Protein AF-A0A6N0I5J5-F1 (afdb_monomer)

Foldseek 3Di:
DVVVVVVVVVVVLQVVQVVQQVVCVVVVHGGQQPQPHRNRCVSVVVVVVVVPDDDDDDPPDDPVCVVCVVVD

Organism: Ruditapes philippinarum (NCBI:txid129788)

Structure (mmCIF, N/CA/C/O backbone):
data_AF-A0A6N0I5J5-F1
#
_entry.id   AF-A0A6N0I5J5-F1
#
loop_
_atom_site.group_PDB
_at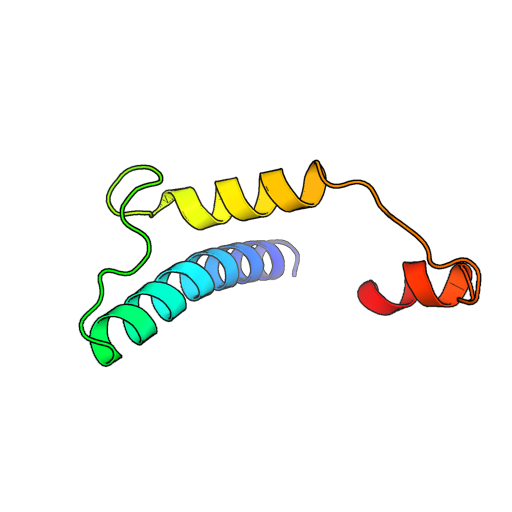om_site.id
_atom_site.type_symbol
_atom_site.label_atom_id
_atom_site.label_alt_id
_atom_site.label_comp_id
_atom_site.label_asym_id
_atom_site.label_entity_id
_atom_site.label_seq_id
_atom_site.pdbx_PDB_ins_code
_atom_site.Cartn_x
_atom_site.Cartn_y
_atom_site.Cartn_z
_atom_site.occupancy
_atom_site.B_iso_or_equiv
_atom_site.auth_seq_id
_atom_site.auth_comp_id
_atom_site.auth_asym_id
_atom_site.auth_atom_id
_atom_site.pdbx_PDB_model_num
ATOM 1 N N . MET A 1 1 ? 21.792 -5.323 5.771 1.00 81.00 1 MET A N 1
ATOM 2 C CA . MET A 1 1 ? 21.104 -4.787 4.574 1.00 81.00 1 MET A CA 1
ATOM 3 C C . MET A 1 1 ? 19.802 -5.521 4.267 1.00 81.00 1 MET A C 1
ATOM 5 O O . MET A 1 1 ? 18.771 -4.867 4.212 1.00 81.00 1 MET A O 1
ATOM 9 N N . PHE A 1 2 ? 19.795 -6.852 4.134 1.00 88.38 2 PHE A N 1
ATOM 10 C CA . PHE A 1 2 ? 18.542 -7.589 3.893 1.00 88.38 2 PHE A CA 1
ATOM 11 C C . PHE A 1 2 ? 17.580 -7.574 5.097 1.00 88.38 2 PHE A C 1
ATOM 13 O O . PHE A 1 2 ? 16.398 -7.299 4.958 1.00 88.38 2 PHE A O 1
ATOM 20 N N . LEU A 1 3 ? 18.088 -7.772 6.319 1.00 93.00 3 LEU A N 1
ATOM 21 C CA . LEU A 1 3 ? 17.244 -7.704 7.519 1.00 93.00 3 LEU A CA 1
ATOM 22 C C . LEU A 1 3 ? 16.600 -6.313 7.699 1.00 93.00 3 LEU A C 1
ATOM 24 O O . LEU A 1 3 ? 15.434 -6.202 8.061 1.00 93.00 3 LEU A O 1
ATOM 28 N N . THR A 1 4 ? 17.346 -5.247 7.396 1.00 93.56 4 THR A N 1
ATOM 29 C CA . THR A 1 4 ? 16.858 -3.867 7.504 1.00 93.56 4 THR A CA 1
ATOM 30 C C . THR A 1 4 ? 15.752 -3.563 6.495 1.00 93.56 4 THR A C 1
ATOM 32 O O . THR A 1 4 ? 14.788 -2.898 6.863 1.00 93.56 4 THR A O 1
ATOM 35 N N . SER A 1 5 ? 15.835 -4.071 5.257 1.00 91.94 5 SER A N 1
ATOM 36 C CA . SER A 1 5 ? 14.777 -3.854 4.259 1.00 91.94 5 SER A CA 1
ATOM 37 C C . SER A 1 5 ? 13.481 -4.575 4.632 1.00 91.94 5 SER A C 1
ATOM 39 O O . SER A 1 5 ? 12.407 -3.988 4.521 1.00 91.94 5 SER A O 1
ATOM 41 N N . VAL A 1 6 ? 13.569 -5.800 5.161 1.00 94.88 6 VAL A N 1
ATOM 42 C CA . VAL A 1 6 ? 12.391 -6.547 5.637 1.00 94.88 6 VAL A CA 1
ATOM 43 C C . VAL A 1 6 ? 11.695 -5.804 6.780 1.00 94.88 6 VAL A C 1
ATOM 45 O O . VAL A 1 6 ? 10.477 -5.632 6.751 1.00 94.88 6 VAL A O 1
ATOM 48 N N . ILE A 1 7 ? 12.455 -5.298 7.756 1.00 95.38 7 ILE A N 1
ATOM 49 C CA . ILE A 1 7 ? 11.890 -4.529 8.876 1.00 95.38 7 ILE A CA 1
ATOM 50 C C . ILE A 1 7 ? 11.215 -3.241 8.377 1.00 95.38 7 ILE A C 1
ATOM 52 O O . ILE A 1 7 ? 10.130 -2.908 8.855 1.00 95.38 7 ILE A O 1
ATOM 56 N N . MET A 1 8 ? 11.801 -2.547 7.392 1.00 95.12 8 MET A N 1
ATOM 57 C CA . MET A 1 8 ? 11.176 -1.363 6.786 1.00 95.12 8 MET A CA 1
ATOM 58 C C . MET A 1 8 ? 9.859 -1.690 6.070 1.00 95.12 8 MET A C 1
ATOM 60 O O . MET A 1 8 ? 8.883 -0.960 6.216 1.00 95.12 8 MET A O 1
ATOM 64 N N . MET A 1 9 ? 9.784 -2.791 5.320 1.00 92.31 9 MET A N 1
ATOM 65 C CA . MET A 1 9 ? 8.538 -3.174 4.641 1.00 92.31 9 MET A CA 1
ATOM 66 C C . MET A 1 9 ? 7.414 -3.473 5.640 1.00 92.31 9 MET A C 1
ATOM 68 O O . MET A 1 9 ? 6.273 -3.046 5.451 1.00 92.31 9 MET A O 1
ATOM 72 N N . VAL A 1 10 ? 7.742 -4.161 6.736 1.00 92.44 10 VAL A N 1
ATOM 73 C CA . VAL A 1 10 ? 6.779 -4.464 7.802 1.00 92.44 10 VAL A CA 1
ATOM 74 C C . VAL A 1 10 ? 6.323 -3.186 8.511 1.00 92.44 10 VAL A C 1
ATOM 76 O O . VAL A 1 10 ? 5.126 -3.021 8.758 1.00 92.44 10 VAL A O 1
ATOM 79 N N . SER A 1 11 ? 7.234 -2.253 8.808 1.00 93.94 11 SER A N 1
ATOM 80 C CA . SER A 1 11 ? 6.868 -0.994 9.466 1.00 93.94 11 SER A CA 1
ATOM 81 C C . SER A 1 11 ? 5.951 -0.133 8.591 1.00 93.94 11 SER A C 1
ATOM 83 O O . SER A 1 11 ? 4.937 0.365 9.087 1.00 93.94 11 SER A O 1
ATOM 85 N N . VAL A 1 12 ? 6.225 -0.039 7.285 1.00 94.50 12 VAL A N 1
ATOM 86 C CA . VAL A 1 12 ? 5.364 0.671 6.322 1.00 94.50 12 VAL A CA 1
ATOM 87 C C . VAL A 1 12 ? 3.972 0.034 6.245 1.00 94.50 12 VAL A C 1
ATOM 89 O O . VAL A 1 12 ? 2.966 0.746 6.275 1.00 94.50 12 VAL A O 1
ATOM 92 N N . ALA A 1 13 ? 3.879 -1.299 6.232 1.00 91.75 13 ALA A N 1
ATOM 93 C CA . ALA A 1 13 ? 2.594 -2.000 6.199 1.00 91.75 13 ALA A CA 1
ATOM 94 C C . ALA A 1 13 ? 1.691 -1.649 7.402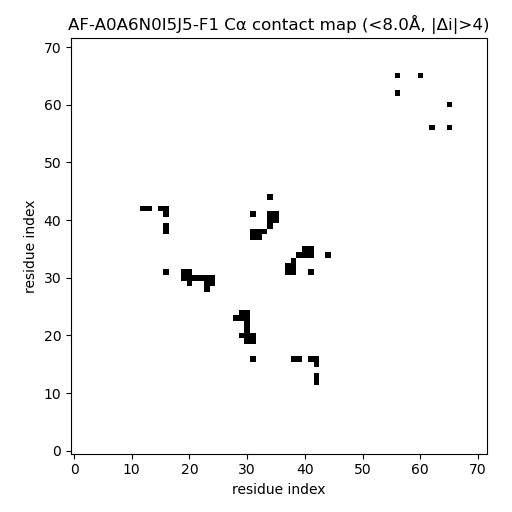 1.00 91.75 13 ALA A C 1
ATOM 96 O O . ALA A 1 13 ? 0.488 -1.412 7.237 1.00 91.75 13 ALA A O 1
ATOM 97 N N . PHE A 1 14 ? 2.259 -1.556 8.610 1.00 91.88 14 PHE A N 1
ATOM 98 C CA . PHE A 1 14 ? 1.519 -1.133 9.807 1.00 91.88 14 PHE A CA 1
ATOM 99 C C . PHE A 1 14 ? 1.243 0.374 9.844 1.00 91.88 14 PHE A C 1
ATOM 101 O O . PHE A 1 14 ? 0.186 0.795 10.337 1.00 91.88 14 PHE A O 1
ATOM 108 N N . TYR A 1 15 ? 2.152 1.187 9.302 1.00 93.69 15 TYR A N 1
ATOM 109 C CA . TYR A 1 15 ? 1.977 2.634 9.206 1.00 93.69 15 TYR A CA 1
ATOM 110 C C . TYR A 1 15 ? 0.713 2.994 8.411 1.00 93.69 15 TYR A C 1
ATOM 112 O O . TYR A 1 15 ? -0.115 3.757 8.907 1.00 93.69 15 TYR A O 1
ATOM 120 N N . ILE A 1 16 ? 0.471 2.339 7.270 1.00 93.12 16 ILE A N 1
ATOM 121 C CA . ILE A 1 16 ? -0.724 2.562 6.428 1.00 93.12 16 ILE A CA 1
ATOM 122 C C . ILE A 1 16 ? -2.033 2.321 7.205 1.00 93.12 16 ILE A C 1
ATOM 124 O O . ILE A 1 16 ? -3.005 3.074 7.089 1.00 93.12 16 ILE A O 1
ATOM 128 N N . VAL A 1 17 ? -2.098 1.262 8.021 1.00 92.69 17 VAL A N 1
ATOM 129 C CA . VAL A 1 17 ? -3.295 0.971 8.835 1.00 92.69 17 VAL A CA 1
ATOM 130 C C . VAL A 1 17 ? -3.505 2.049 9.899 1.00 92.69 17 VAL A C 1
ATOM 132 O O . VAL A 1 17 ? -4.646 2.433 10.178 1.00 92.69 17 VAL A O 1
ATOM 135 N N . THR A 1 18 ? -2.411 2.537 10.479 1.00 91.69 18 THR A N 1
ATOM 136 C CA . THR A 1 18 ? -2.419 3.572 11.517 1.00 91.69 18 THR A CA 1
ATOM 137 C C . THR A 1 18 ? -2.868 4.911 10.949 1.00 91.69 18 THR A C 1
ATOM 139 O O . THR A 1 18 ? -3.768 5.532 11.510 1.00 91.69 18 THR A O 1
ATOM 142 N N . GLU A 1 19 ? -2.344 5.302 9.790 1.00 94.44 19 GLU A N 1
ATOM 143 C CA . GLU A 1 19 ? -2.743 6.505 9.059 1.00 94.44 19 GLU A CA 1
ATOM 144 C C . GLU A 1 19 ? -4.255 6.512 8.782 1.00 94.44 19 GLU A C 1
ATOM 146 O O . GLU A 1 19 ? -4.966 7.452 9.148 1.00 94.44 19 GLU A O 1
ATOM 151 N N . ARG A 1 20 ? -4.797 5.408 8.246 1.00 92.88 20 ARG A N 1
ATOM 152 C CA . ARG A 1 20 ? -6.242 5.283 7.977 1.00 92.88 20 ARG A CA 1
ATOM 153 C C . ARG A 1 20 ? -7.103 5.345 9.240 1.00 92.88 20 ARG A C 1
ATOM 155 O O . ARG A 1 20 ? -8.259 5.769 9.165 1.00 92.88 20 ARG A O 1
ATOM 162 N N . LYS A 1 21 ? -6.585 4.906 10.393 1.00 90.81 21 LYS A N 1
ATOM 163 C CA . LYS A 1 21 ? -7.261 5.074 11.690 1.00 90.81 21 LYS A CA 1
ATOM 164 C C . LYS A 1 21 ? -7.169 6.515 12.184 1.00 90.81 21 LYS A C 1
ATOM 166 O O . LYS A 1 21 ? -8.189 7.031 12.631 1.00 90.81 21 LYS A O 1
ATOM 171 N N . GLY A 1 22 ? -6.012 7.162 12.045 1.00 93.25 22 GLY A N 1
ATOM 172 C CA . GLY A 1 22 ? -5.791 8.573 12.376 1.00 93.25 22 GLY A CA 1
ATOM 173 C C . GLY A 1 22 ? -6.744 9.501 11.628 1.00 93.25 22 GLY A C 1
ATOM 174 O O . GLY A 1 22 ? -7.507 10.235 12.254 1.00 93.25 22 GLY A O 1
ATOM 175 N N . LEU A 1 23 ? -6.799 9.376 10.300 1.00 93.44 23 LEU A N 1
ATOM 176 C CA . LEU A 1 23 ? -7.716 10.148 9.452 1.00 93.44 23 LEU A CA 1
ATOM 177 C C . LEU A 1 23 ? -9.189 9.872 9.777 1.00 93.44 23 LEU A C 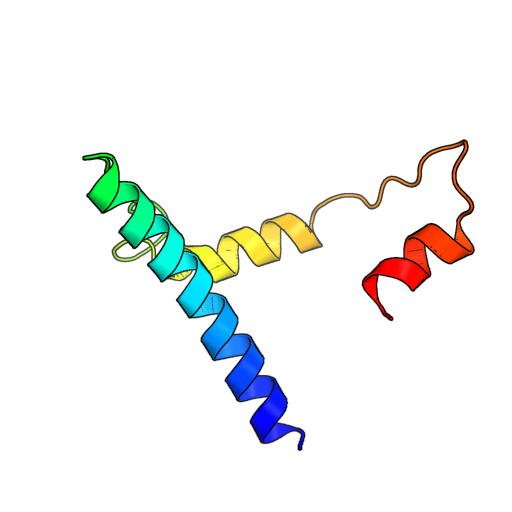1
ATOM 179 O O . LEU A 1 23 ? -10.022 10.773 9.721 1.00 93.44 23 LEU A O 1
ATOM 183 N N . 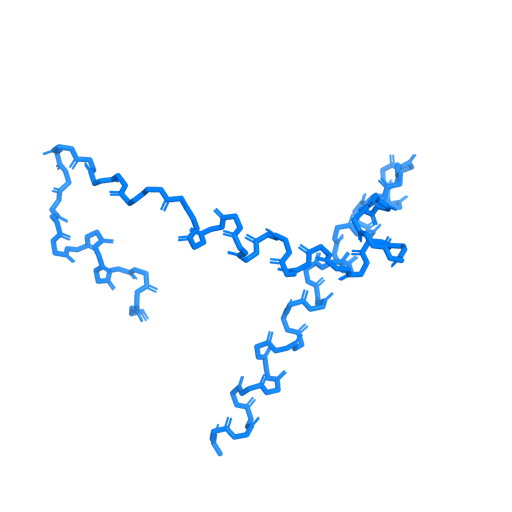GLY A 1 24 ? -9.518 8.629 10.141 1.00 91.69 24 GLY A N 1
ATOM 184 C CA . GLY A 1 24 ? -10.857 8.289 10.612 1.00 91.69 24 GLY A CA 1
ATOM 185 C C . GLY A 1 24 ? -11.218 9.048 11.889 1.00 91.69 24 GLY A C 1
ATOM 186 O O . GLY A 1 24 ? -12.273 9.677 11.946 1.00 91.69 24 GLY A O 1
ATOM 187 N N . MET A 1 25 ? -10.322 9.044 12.880 1.00 93.00 25 MET A N 1
ATOM 188 C CA . MET A 1 25 ? -10.536 9.746 14.149 1.00 93.00 25 MET A CA 1
ATOM 189 C C . MET A 1 25 ? -10.730 11.253 13.949 1.00 93.00 25 MET A C 1
ATOM 191 O O . MET A 1 25 ? -11.649 11.812 14.539 1.00 93.00 25 MET A O 1
ATOM 195 N N . MET A 1 26 ? -9.943 11.887 13.071 1.00 95.69 26 MET A N 1
ATOM 196 C CA . MET A 1 26 ? -10.090 13.313 12.736 1.00 95.69 26 MET A CA 1
ATOM 197 C C . MET A 1 26 ? -11.455 13.640 12.118 1.00 95.69 26 MET A C 1
ATOM 199 O O . MET A 1 26 ? -12.019 14.696 12.373 1.00 95.69 26 MET A O 1
ATOM 203 N N . GLN A 1 27 ? -11.999 12.723 11.318 1.00 95.69 27 GLN A N 1
ATOM 204 C CA . GLN A 1 27 ? -13.276 12.887 10.620 1.00 95.69 27 GLN A CA 1
ATOM 205 C C . GLN A 1 27 ? -14.468 12.310 11.403 1.00 95.69 27 GLN A C 1
ATOM 207 O O . GLN A 1 27 ? -15.532 12.107 10.823 1.00 95.69 27 GLN A O 1
ATOM 212 N N . VAL A 1 28 ? -14.297 11.983 12.692 1.00 92.44 28 VAL A N 1
ATOM 213 C CA . VAL A 1 28 ? -15.336 11.364 13.544 1.00 92.44 28 VAL A CA 1
ATOM 214 C C . VAL A 1 28 ? -15.943 10.102 12.897 1.00 92.44 28 VAL A C 1
ATOM 216 O O . VAL A 1 28 ? -17.109 9.760 13.076 1.00 92.44 28 VAL A O 1
ATOM 219 N N . ARG A 1 29 ? -15.135 9.351 12.138 1.00 91.62 29 ARG A N 1
ATOM 220 C CA . ARG A 1 29 ? -15.521 8.061 11.551 1.00 91.62 29 ARG A CA 1
ATOM 221 C C . ARG A 1 29 ? -14.586 6.958 12.014 1.00 91.62 29 ARG A C 1
ATOM 223 O O . ARG A 1 29 ? -13.393 7.148 12.236 1.00 91.62 29 ARG A O 1
ATOM 230 N N . ARG A 1 30 ? -15.097 5.737 12.134 1.00 81.94 30 ARG A N 1
ATOM 231 C CA . ARG A 1 30 ? -14.222 4.603 12.441 1.00 81.94 30 ARG A CA 1
ATOM 232 C C . ARG A 1 30 ? -13.356 4.301 11.214 1.00 81.94 30 ARG A C 1
ATOM 234 O O . ARG A 1 30 ? -13.867 4.108 10.112 1.00 81.94 30 ARG A O 1
ATOM 241 N N . GLY A 1 31 ? -12.039 4.266 11.422 1.00 85.19 31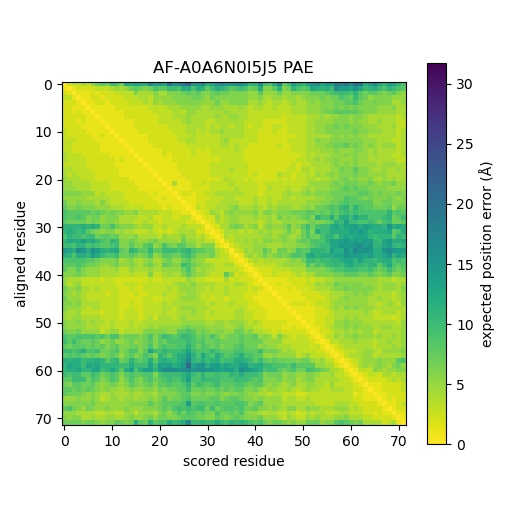 GLY A N 1
ATOM 242 C CA . GLY A 1 31 ? -11.090 3.713 10.458 1.00 85.19 31 GLY A CA 1
ATOM 243 C C . GLY A 1 31 ? -11.322 2.209 10.227 1.00 85.19 31 GLY A C 1
ATOM 244 O O . GLY A 1 31 ? -12.325 1.651 10.680 1.00 85.19 31 GLY A O 1
ATOM 245 N N . PRO A 1 32 ? -10.414 1.509 9.529 1.00 84.69 32 PRO A N 1
ATOM 246 C CA . PRO A 1 32 ? -10.597 0.093 9.214 1.00 84.69 32 PRO A CA 1
ATOM 247 C C . PRO A 1 32 ? -10.827 -0.735 10.490 1.00 84.69 32 PRO A C 1
ATOM 249 O O . PRO A 1 32 ? -9.938 -0.841 11.329 1.00 84.69 32 PRO A O 1
ATOM 252 N N . ASN A 1 33 ? -12.029 -1.311 10.628 1.00 85.38 33 ASN A N 1
ATOM 253 C CA . ASN A 1 33 ? -12.431 -2.121 11.790 1.00 85.38 33 ASN A CA 1
ATOM 254 C C . ASN A 1 33 ? -13.005 -3.501 11.413 1.00 85.38 33 ASN A C 1
ATOM 256 O O . ASN A 1 33 ? -13.234 -4.323 12.288 1.00 85.38 33 ASN A O 1
ATOM 260 N N . LYS A 1 34 ? -13.251 -3.758 10.118 1.00 80.88 34 LYS A N 1
ATOM 261 C CA . LYS A 1 34 ? -13.936 -4.976 9.643 1.00 80.88 34 LYS A CA 1
ATOM 262 C C . LYS A 1 34 ? -13.004 -6.156 9.332 1.00 80.88 34 LYS A C 1
ATOM 264 O O . LYS A 1 34 ? -13.429 -7.296 9.427 1.00 80.88 34 LYS A O 1
ATOM 269 N N . VAL A 1 35 ? -11.761 -5.901 8.911 1.00 82.31 35 VAL A N 1
ATOM 270 C CA . VAL A 1 35 ? -10.846 -6.954 8.423 1.00 82.31 35 VAL A CA 1
ATOM 271 C C . VAL A 1 35 ? -9.974 -7.469 9.575 1.00 82.31 35 VAL A C 1
ATOM 273 O O . VAL A 1 35 ? -9.009 -6.809 9.962 1.00 82.31 35 VAL A O 1
ATOM 276 N N . GLY A 1 36 ? -10.320 -8.632 10.135 1.00 82.88 36 GLY A N 1
ATOM 277 C CA . GLY A 1 36 ? -9.632 -9.232 11.288 1.00 82.88 36 GLY A CA 1
ATOM 278 C C . GLY A 1 36 ? -9.832 -8.457 12.601 1.00 82.88 36 GLY A C 1
ATOM 279 O O . GLY A 1 36 ? -10.717 -7.608 12.711 1.00 82.88 36 GLY A O 1
ATOM 280 N N . PHE A 1 37 ? -8.991 -8.715 13.609 1.00 81.56 37 PHE A N 1
ATOM 281 C CA . PHE A 1 37 ? -9.088 -8.042 14.912 1.00 81.56 37 PHE A CA 1
ATOM 282 C C . PHE A 1 37 ? -8.776 -6.540 14.786 1.00 81.56 37 PHE A C 1
ATOM 284 O O . PHE A 1 37 ? -7.650 -6.151 14.466 1.00 81.56 37 PHE A O 1
ATOM 291 N N . LYS A 1 38 ? -9.786 -5.680 14.994 1.00 81.94 38 LYS A N 1
ATOM 292 C CA . LYS A 1 38 ? -9.697 -4.206 14.886 1.00 81.94 38 LYS A CA 1
ATOM 293 C C . LYS A 1 38 ? -9.035 -3.705 13.588 1.00 81.94 38 LYS A C 1
ATOM 295 O O . LYS A 1 38 ? -8.338 -2.687 13.606 1.00 81.94 38 LYS A O 1
ATOM 300 N N . GLY A 1 39 ? -9.203 -4.410 12.468 1.00 83.31 39 GLY A N 1
ATOM 301 C CA . GLY A 1 39 ? -8.624 -3.999 11.183 1.00 83.31 39 GLY 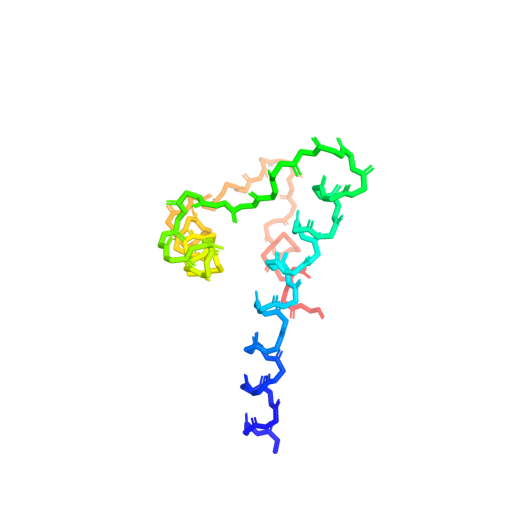A CA 1
ATOM 302 C C . GLY A 1 39 ? -7.129 -4.282 11.003 1.00 83.31 39 GLY A C 1
ATOM 303 O O . GLY A 1 39 ? -6.553 -3.768 10.047 1.00 83.31 39 GLY A O 1
ATOM 304 N N . LEU A 1 40 ? -6.483 -5.050 11.893 1.00 85.00 40 LEU A N 1
ATOM 305 C CA . LEU A 1 40 ? -5.038 -5.303 11.813 1.00 85.00 40 LEU A CA 1
ATOM 306 C C . LEU A 1 40 ? -4.654 -6.069 10.542 1.00 85.00 40 LEU A C 1
ATOM 308 O O . LEU A 1 40 ? -3.664 -5.732 9.914 1.00 85.00 40 LEU A O 1
ATOM 312 N N . MET A 1 41 ? -5.475 -7.022 10.095 1.00 88.12 41 MET A N 1
ATOM 313 C CA . MET A 1 41 ? -5.215 -7.791 8.867 1.00 88.12 41 MET A CA 1
ATOM 314 C C . MET A 1 41 ? -5.429 -6.987 7.573 1.00 88.12 41 MET A C 1
ATOM 316 O O . MET A 1 41 ? -5.333 -7.536 6.475 1.00 88.12 41 MET A O 1
ATOM 320 N N . ARG A 1 42 ? -5.721 -5.682 7.658 1.00 91.75 42 ARG A N 1
ATOM 321 C CA . ARG A 1 42 ? -5.998 -4.866 6.473 1.00 91.75 42 ARG A CA 1
ATOM 322 C C . ARG A 1 42 ? -4.801 -4.752 5.525 1.00 91.75 42 ARG A C 1
ATOM 324 O O . ARG A 1 42 ? -5.029 -4.730 4.322 1.00 91.75 42 ARG A O 1
ATOM 331 N N . PHE A 1 43 ? -3.568 -4.716 6.038 1.00 89.00 43 PHE A N 1
ATOM 332 C CA . PHE A 1 43 ? -2.371 -4.641 5.191 1.00 89.00 43 PHE A CA 1
ATOM 333 C C . PHE A 1 43 ? -2.204 -5.896 4.318 1.00 89.00 43 PHE A C 1
ATOM 335 O O . PHE A 1 43 ? -1.907 -5.777 3.134 1.00 89.00 43 PHE A O 1
ATOM 342 N N . MET A 1 44 ? -2.497 -7.084 4.864 1.00 90.56 44 MET A N 1
ATOM 343 C CA . MET A 1 44 ? -2.489 -8.339 4.102 1.00 90.56 44 MET A CA 1
ATOM 344 C C . MET A 1 44 ? -3.562 -8.324 3.008 1.00 90.56 44 MET A C 1
ATOM 346 O O . MET A 1 44 ? -3.280 -8.637 1.856 1.00 90.56 44 MET A O 1
ATOM 350 N N . ALA A 1 45 ? -4.791 -7.926 3.352 1.00 91.19 45 ALA A N 1
ATOM 351 C CA . ALA A 1 45 ? -5.907 -7.912 2.407 1.00 91.19 45 ALA A CA 1
ATOM 352 C C . ALA A 1 45 ? -5.685 -6.937 1.238 1.00 91.19 45 ALA A C 1
ATOM 354 O O . ALA A 1 45 ? -5.992 -7.267 0.094 1.00 91.19 45 ALA A O 1
ATOM 355 N N . ASP A 1 46 ? -5.139 -5.750 1.514 1.00 90.69 46 ASP A 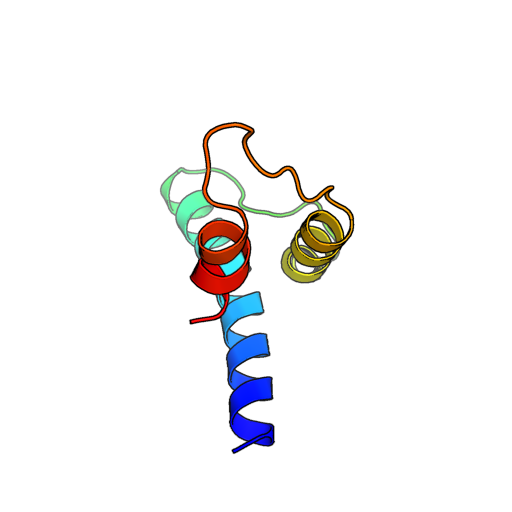N 1
ATOM 356 C CA . ASP A 1 46 ? -4.803 -4.785 0.466 1.00 90.69 46 ASP A CA 1
ATOM 357 C C . ASP A 1 46 ? -3.661 -5.305 -0.432 1.00 90.69 46 ASP A C 1
ATOM 359 O O . ASP A 1 46 ? -3.716 -5.107 -1.645 1.00 90.69 46 ASP A O 1
ATOM 363 N N . GLY A 1 47 ? -2.682 -6.027 0.129 1.00 90.81 47 GLY A N 1
ATOM 364 C CA . GLY A 1 47 ? -1.619 -6.683 -0.639 1.00 90.81 47 GLY A CA 1
ATOM 365 C C . GLY A 1 47 ? -2.154 -7.768 -1.576 1.00 90.81 47 GLY A C 1
ATOM 366 O O . GLY A 1 47 ? -1.928 -7.706 -2.782 1.00 90.81 47 GLY A O 1
ATOM 367 N N . VAL A 1 48 ? -2.941 -8.716 -1.055 1.00 94.12 48 VAL A N 1
ATOM 368 C CA . VAL A 1 48 ? -3.562 -9.783 -1.86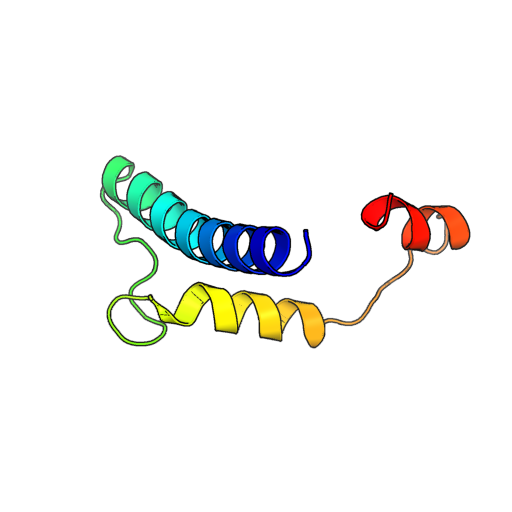8 1.00 94.12 48 VAL A CA 1
ATOM 369 C C . VAL A 1 48 ? -4.431 -9.195 -2.983 1.00 94.12 48 VAL A C 1
ATOM 371 O O . VAL A 1 48 ? -4.387 -9.668 -4.118 1.00 94.12 48 VAL A O 1
ATOM 374 N N . LYS A 1 49 ? -5.181 -8.125 -2.698 1.00 92.88 49 LYS A N 1
ATOM 375 C CA . LYS A 1 49 ? -5.980 -7.417 -3.707 1.00 92.88 49 LYS A CA 1
ATOM 376 C C . LYS A 1 49 ? -5.126 -6.869 -4.855 1.00 92.88 49 LYS A C 1
ATOM 378 O O . LYS A 1 49 ? -5.586 -6.880 -5.989 1.00 92.88 49 LYS A O 1
ATOM 383 N N . LEU A 1 50 ? -3.930 -6.351 -4.574 1.00 91.88 50 LEU A N 1
ATOM 384 C CA . LEU A 1 50 ? -3.034 -5.835 -5.613 1.00 91.88 50 LEU A CA 1
ATOM 385 C C . LEU A 1 50 ? -2.404 -6.968 -6.426 1.00 91.88 50 LEU A C 1
ATOM 387 O O . LEU A 1 50 ? -2.389 -6.877 -7.646 1.00 91.88 50 LEU A O 1
ATOM 391 N N . PHE A 1 51 ? -1.971 -8.052 -5.777 1.00 91.62 51 PHE A N 1
ATOM 392 C CA . PHE A 1 51 ? -1.384 -9.207 -6.471 1.00 91.62 51 PHE A CA 1
ATOM 393 C C . PHE A 1 51 ? -2.373 -9.965 -7.359 1.00 91.62 51 PHE A C 1
ATOM 395 O O . PHE A 1 51 ? -1.975 -10.576 -8.342 1.00 91.62 51 PHE A O 1
ATOM 402 N N . THR A 1 52 ? -3.658 -9.941 -7.010 1.00 94.81 52 THR A N 1
ATOM 403 C CA . THR A 1 52 ? -4.723 -10.587 -7.794 1.00 94.81 52 THR A CA 1
ATOM 404 C C . THR A 1 52 ? -5.271 -9.701 -8.907 1.00 94.81 52 THR A C 1
ATOM 406 O O . THR A 1 52 ? -6.071 -10.167 -9.715 1.00 94.81 52 THR A O 1
ATOM 409 N N . LYS A 1 53 ? -4.885 -8.422 -8.953 1.00 93.44 53 LYS A N 1
ATOM 410 C CA . LYS A 1 53 ? -5.399 -7.488 -9.949 1.00 93.44 53 LYS A CA 1
ATOM 411 C C . LYS A 1 53 ? -4.673 -7.675 -11.279 1.00 93.44 53 LYS A C 1
ATOM 413 O O . LYS A 1 53 ? -3.451 -7.775 -11.313 1.00 93.44 53 LYS A O 1
ATOM 418 N N . GLU A 1 54 ? -5.430 -7.665 -12.371 1.00 90.44 54 GLU A N 1
ATOM 419 C CA . GLU A 1 54 ? -4.868 -7.708 -13.720 1.00 90.44 54 GLU A CA 1
ATOM 420 C C . GLU A 1 54 ? -4.022 -6.460 -14.010 1.00 90.44 54 GLU A C 1
ATOM 422 O O . GLU A 1 54 ? -4.394 -5.328 -13.676 1.00 90.44 54 GLU A O 1
ATOM 427 N N . MET A 1 55 ? -2.876 -6.682 -14.653 1.00 87.81 55 MET A N 1
ATOM 428 C CA . MET A 1 55 ? -1.969 -5.637 -15.120 1.00 87.81 55 MET A CA 1
ATOM 429 C C . MET A 1 55 ? -2.464 -5.119 -16.474 1.00 87.81 55 MET A C 1
ATOM 431 O O . MET A 1 55 ? -2.184 -5.712 -17.512 1.00 87.81 55 MET A O 1
ATOM 435 N N . ILE A 1 56 ? -3.222 -4.022 -16.465 1.00 88.50 56 ILE A N 1
ATOM 436 C CA . ILE A 1 56 ? -3.757 -3.404 -17.686 1.00 88.50 56 ILE A CA 1
ATOM 437 C C . ILE A 1 56 ? -2.777 -2.339 -18.178 1.00 88.50 56 ILE A C 1
ATOM 439 O O . ILE A 1 56 ? -2.626 -1.296 -17.541 1.00 88.50 56 ILE A O 1
ATOM 443 N N . VAL A 1 57 ? -2.145 -2.582 -19.327 1.00 87.94 57 VAL A N 1
ATOM 444 C CA . VAL A 1 57 ? -1.275 -1.603 -19.993 1.00 87.94 57 VAL A CA 1
ATOM 445 C C . VAL A 1 57 ? -2.111 -0.756 -20.966 1.00 87.94 57 VAL A C 1
ATOM 447 O O . VAL A 1 57 ? -2.834 -1.320 -21.790 1.00 87.94 57 VAL A O 1
ATOM 450 N N . PRO A 1 58 ? -2.068 0.589 -20.889 1.00 87.06 58 PRO A N 1
ATOM 451 C CA . PRO A 1 58 ? -2.795 1.447 -21.823 1.00 87.06 58 PRO A CA 1
ATOM 452 C C . PRO A 1 58 ? -2.265 1.319 -23.257 1.00 87.06 58 PRO A C 1
ATOM 454 O O . PRO A 1 58 ? -1.060 1.345 -23.472 1.00 87.06 58 PRO A O 1
ATOM 457 N N . ILE A 1 59 ? -3.164 1.302 -24.247 1.00 84.31 59 ILE A N 1
ATOM 458 C CA . ILE A 1 59 ? -2.833 1.103 -25.677 1.00 84.31 59 ILE A CA 1
ATOM 459 C C . ILE A 1 59 ? -1.882 2.184 -26.231 1.00 84.31 59 ILE A C 1
ATOM 461 O O . ILE A 1 59 ? -1.090 1.920 -27.127 1.00 84.31 59 ILE A O 1
ATOM 465 N N . LEU A 1 60 ? -1.959 3.411 -25.707 1.00 89.31 60 LEU A N 1
ATOM 466 C CA . LEU A 1 60 ? -1.139 4.553 -26.141 1.00 89.31 60 LEU A CA 1
ATOM 467 C C . LEU A 1 60 ? 0.138 4.740 -25.301 1.00 89.31 60 LEU A C 1
ATOM 469 O O . LEU A 1 60 ? 0.887 5.687 -25.537 1.00 89.31 60 LEU A O 1
ATOM 473 N N . ALA A 1 61 ? 0.367 3.901 -24.288 1.00 86.75 61 ALA A N 1
ATOM 474 C CA . ALA A 1 61 ? 1.533 4.011 -23.420 1.00 86.75 61 ALA A CA 1
ATOM 475 C C . ALA A 1 61 ? 2.711 3.198 -23.971 1.00 86.75 61 ALA A C 1
ATOM 477 O O . ALA A 1 61 ? 2.534 2.142 -24.569 1.00 86.75 61 ALA A O 1
ATOM 478 N N . ASN A 1 62 ? 3.934 3.669 -23.720 1.00 89.12 62 ASN A N 1
ATOM 479 C CA . ASN A 1 62 ? 5.124 2.868 -23.982 1.00 89.12 62 ASN A CA 1
ATOM 480 C C . ASN A 1 62 ? 5.232 1.761 -22.920 1.00 89.12 62 ASN A C 1
ATOM 482 O O . ASN A 1 62 ? 5.427 2.051 -21.736 1.00 89.12 62 ASN A O 1
ATOM 486 N N . GLU A 1 63 ? 5.111 0.507 -23.358 1.00 85.81 63 GLU A N 1
ATOM 487 C CA . GLU A 1 63 ? 5.078 -0.681 -22.497 1.00 85.81 63 GLU A CA 1
ATOM 488 C C . GLU A 1 63 ? 6.307 -0.783 -21.583 1.00 85.81 63 GLU A C 1
ATOM 490 O O . GLU A 1 63 ? 6.179 -1.092 -20.397 1.00 85.81 63 GLU A O 1
ATOM 495 N N . VAL A 1 64 ? 7.495 -0.449 -22.102 1.00 88.50 64 VAL A N 1
ATOM 496 C CA . VAL A 1 64 ? 8.757 -0.557 -21.355 1.00 88.50 64 VAL A CA 1
ATOM 497 C C . VAL A 1 64 ? 8.776 0.428 -20.190 1.00 88.50 64 VAL A C 1
ATOM 499 O O . VAL A 1 64 ? 9.044 0.041 -19.054 1.00 88.50 64 VAL A O 1
ATOM 502 N N . PHE A 1 65 ? 8.439 1.695 -20.442 1.00 88.94 65 PHE A N 1
ATOM 503 C CA . PHE A 1 65 ? 8.412 2.712 -19.387 1.00 88.94 65 PHE A CA 1
ATOM 504 C C . PHE A 1 65 ? 7.285 2.474 -18.379 1.00 88.94 65 PHE A C 1
ATOM 506 O O . PHE A 1 65 ? 7.456 2.775 -17.199 1.00 88.94 65 PHE A O 1
ATOM 513 N N . TYR A 1 66 ? 6.159 1.902 -18.812 1.00 90.25 66 TYR A N 1
ATOM 514 C CA . TYR A 1 66 ? 5.039 1.598 -17.923 1.00 90.25 66 TYR A CA 1
ATOM 515 C C . TYR A 1 66 ? 5.379 0.502 -16.900 1.00 90.25 66 TYR A C 1
ATOM 517 O O . TYR A 1 66 ? 5.005 0.618 -15.735 1.00 90.25 66 TYR A O 1
ATOM 525 N N . VAL A 1 67 ? 6.116 -0.537 -17.309 1.00 89.88 67 VAL A N 1
ATOM 526 C CA . VAL A 1 67 ? 6.510 -1.644 -16.417 1.00 89.88 67 VAL A CA 1
ATOM 527 C C . VAL A 1 67 ? 7.730 -1.291 -15.566 1.00 89.88 67 VAL A C 1
ATOM 529 O O . VAL A 1 67 ? 7.785 -1.653 -14.392 1.00 89.88 67 VAL A O 1
ATOM 532 N N . VAL A 1 68 ? 8.709 -0.585 -16.136 1.00 93.12 68 VAL A N 1
ATOM 533 C CA . VAL A 1 68 ? 9.966 -0.262 -15.442 1.00 93.12 68 VAL A CA 1
ATOM 534 C C . VAL A 1 68 ? 9.817 0.948 -14.511 1.00 93.12 68 VAL A C 1
ATOM 536 O O . VAL A 1 68 ? 10.495 1.009 -13.491 1.00 93.12 68 VAL A O 1
ATOM 539 N N . GLY A 1 69 ? 8.907 1.880 -14.806 1.00 91.19 69 GLY A N 1
ATOM 540 C CA . GLY A 1 69 ? 8.703 3.098 -14.016 1.00 91.19 69 GLY A CA 1
ATOM 541 C C . GLY A 1 69 ? 8.459 2.861 -12.518 1.00 91.19 69 GLY A C 1
ATOM 542 O O . GLY A 1 69 ? 9.116 3.510 -11.720 1.00 91.19 69 GLY A O 1
ATOM 543 N N . PRO A 1 70 ? 7.575 1.933 -12.102 1.00 89.38 70 PRO A N 1
ATOM 544 C CA . PRO A 1 70 ? 7.355 1.630 -10.683 1.00 89.38 70 PRO A CA 1
ATOM 545 C C . PRO A 1 70 ? 8.506 0.884 -9.987 1.00 89.38 70 PRO A C 1
ATOM 547 O O . PRO A 1 70 ? 8.473 0.745 -8.766 1.00 89.38 70 PRO A O 1
ATOM 550 N N . LEU A 1 71 ? 9.459 0.327 -10.745 1.00 91.00 71 LEU A N 1
ATOM 551 C CA . LEU A 1 71 ? 10.590 -0.443 -10.216 1.00 91.00 71 LEU A CA 1
ATOM 552 C C . LEU A 1 71 ? 11.784 0.457 -9.854 1.00 91.00 71 LEU A C 1
ATOM 554 O O . LEU A 1 71 ? 12.500 0.145 -8.902 1.00 91.00 71 LEU A O 1
ATOM 558 N N . ILE A 1 72 ? 12.007 1.517 -10.640 1.00 89.25 72 ILE A N 1
ATOM 559 C CA . ILE A 1 72 ? 13.083 2.506 -10.455 1.00 89.25 72 ILE A CA 1
ATOM 560 C C . ILE A 1 72 ? 12.645 3.563 -9.440 1.00 89.25 72 ILE A C 1
ATOM 562 O O . ILE A 1 72 ? 13.454 3.853 -8.531 1.00 89.25 72 ILE A O 1
#

Sequence (72 aa):
MFLTSVIMMVSVAFYIVTERKGLGMMQVRRGPNKVGFKGLMRFMADGVKLFTKEMIVPILANEVFYVVGPLI

Nearest PDB structures (foldseek):
  8e9i-assembly1_H  TM=9.613E-01  e=2.783E-04  Mycolicibacterium smegmatis MC2 155
  7z83-assembly1_H  TM=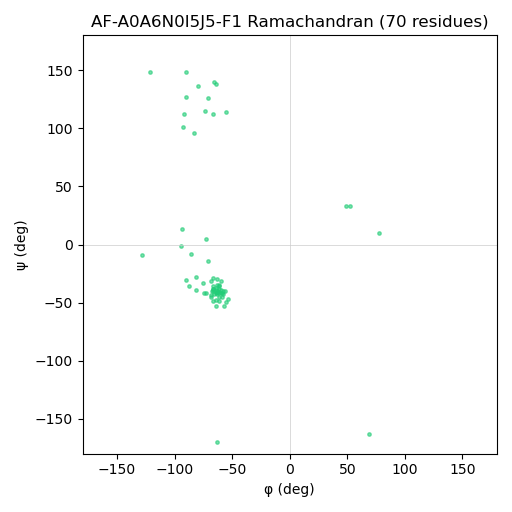8.300E-01  e=1.969E-04  Escherichia coli BL21(DE3)
  7p7l-assembly1_H  TM=8.297E-01  e=2.423E-04  Escherichia coli BL21(DE3)
  7z7t-assembly1_H  TM=8.280E-01  e=4.214E-04  Escherichia coli str. K-12 substr. MC4100
  7p7c-assembly1_H  TM=8.263E-01  e=4.516E-04  Escherichia coli BL21(DE3)

Mean predicted aligned error: 5.13 Å

pLDDT: mean 90.01, std 3.95, range [80.88, 95.69]

Radius of gyration: 16.37 Å; Cα contacts (8 Å, |Δi|>4): 35; chains: 1; bounding box: 37×24×41 Å

InterPro domains:
  IPR001694 NADH:ubiquinone oxidoreductase, subunit 1/F420H2 oxidoreductase subunit H [PF00146] (4-72)
  IPR001694 NADH:ubiquinone oxidoreductase, subunit 1/F420H2 oxidoreductase subunit H [PTHR11432] (2-72)

Secondary structure (DSSP, 8-state):
-HHHHHHHHHHHHHHHHHHHHHHHHHTTS--S-SSSGGGTTHHHHHHHHHHTS-----TTS-HHHHHHTTT-

Solvent-accessible surface area (backbone atoms only — not comparable to full-atom values): 4339 Å² total; per-residue (Å²): 109,70,68,57,51,54,53,50,55,54,52,51,44,53,45,55,55,48,50,47,33,51,57,16,59,77,66,79,39,86,31,68,52,80,42,60,76,73,17,66,49,40,51,59,54,56,48,53,54,57,75,71,47,83,88,81,77,59,91,89,53,62,65,67,60,66,64,46,57,86,74,112